Protein AF-A0A2D9CGX5-F1 (afdb_monomer_lite)

pLDDT: mean 92.87, std 6.61, range [54.16, 97.75]

Radius of gyration: 17.07 Å; chains: 1; bounding box: 37×19×49 Å

Sequence (77 aa):
MNIKDKAARFRNLSNDETFKEVVQEIKDQQSSVFLNSQSHIETIKDAHDIIKALNYIENHFNTVFTDEAIFDKKQKD

Structure (mmCIF, N/CA/C/O backbone):
data_AF-A0A2D9CGX5-F1
#
_entry.id   AF-A0A2D9CGX5-F1
#
loop_
_atom_site.group_PDB
_atom_site.id
_atom_site.type_symbol
_atom_site.label_atom_id
_atom_site.label_alt_id
_atom_site.label_comp_id
_atom_site.label_asym_id
_atom_site.label_entity_id
_atom_site.label_seq_id
_atom_site.pdbx_PDB_ins_code
_atom_site.Cartn_x
_atom_site.Cartn_y
_atom_site.Cartn_z
_atom_site.occupancy
_atom_s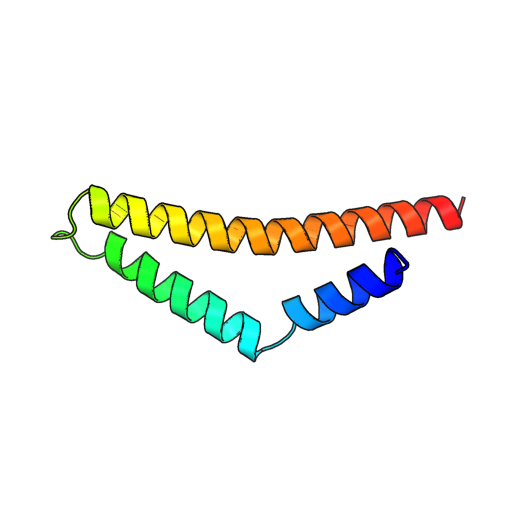ite.B_iso_or_equiv
_atom_site.auth_seq_id
_atom_site.auth_comp_id
_atom_site.auth_asym_id
_atom_site.auth_atom_id
_atom_site.pdbx_PDB_model_num
ATOM 1 N N . MET A 1 1 ? -14.400 14.281 13.169 1.00 68.38 1 MET A N 1
ATOM 2 C CA . MET A 1 1 ? -14.422 12.852 12.783 1.00 68.38 1 MET A CA 1
ATOM 3 C C . MET A 1 1 ? -13.845 12.059 13.945 1.00 68.38 1 MET A C 1
ATOM 5 O O . MET A 1 1 ? -12.785 12.452 14.419 1.00 68.38 1 MET A O 1
ATOM 9 N N . ASN A 1 2 ? -14.547 11.041 14.450 1.00 88.94 2 ASN A N 1
ATOM 10 C CA . ASN A 1 2 ? -14.063 10.223 15.570 1.00 88.94 2 ASN A CA 1
ATOM 11 C C . ASN A 1 2 ? -12.899 9.316 15.110 1.00 88.94 2 ASN A C 1
ATOM 13 O O . ASN A 1 2 ? -12.798 9.005 13.921 1.00 88.94 2 ASN A O 1
ATOM 17 N N . ILE A 1 3 ? -12.029 8.882 16.030 1.00 89.94 3 ILE A N 1
ATOM 18 C CA . ILE A 1 3 ? -10.926 7.953 15.737 1.00 89.94 3 ILE A CA 1
ATOM 19 C C . ILE A 1 3 ? -11.447 6.638 15.141 1.00 89.94 3 ILE A C 1
ATOM 21 O O . ILE A 1 3 ? -10.850 6.124 14.200 1.00 89.94 3 ILE A O 1
ATOM 25 N N . LYS A 1 4 ? -12.623 6.178 15.591 1.00 90.69 4 LYS A N 1
ATOM 26 C CA . LYS A 1 4 ? -13.315 4.999 15.045 1.00 90.69 4 LYS A CA 1
ATOM 27 C C . LYS A 1 4 ? -13.744 5.183 13.593 1.00 90.69 4 LYS A C 1
ATOM 29 O O . LYS A 1 4 ? -13.443 4.344 12.752 1.00 90.69 4 LYS A O 1
ATOM 34 N N . ASP A 1 5 ? -14.377 6.313 13.269 1.00 92.81 5 ASP A N 1
ATOM 35 C CA . ASP A 1 5 ? -14.797 6.609 11.892 1.00 92.81 5 ASP A CA 1
ATOM 36 C C . ASP A 1 5 ? -13.585 6.705 10.959 1.00 92.81 5 ASP A C 1
ATOM 38 O O . ASP A 1 5 ? -13.608 6.215 9.828 1.00 92.81 5 ASP A O 1
ATOM 42 N N . LYS A 1 6 ? -12.498 7.327 11.439 1.00 92.75 6 LYS A N 1
ATOM 43 C CA . LYS A 1 6 ? -11.242 7.436 10.693 1.00 92.75 6 LYS A CA 1
ATOM 44 C C . LYS A 1 6 ? -10.637 6.056 10.435 1.00 92.75 6 LYS A C 1
ATOM 46 O O . LYS A 1 6 ? -10.302 5.753 9.292 1.00 92.75 6 LYS A O 1
ATOM 51 N N . ALA A 1 7 ? -10.529 5.225 11.469 1.00 93.88 7 ALA A N 1
ATOM 52 C CA . ALA A 1 7 ? -9.971 3.884 11.365 1.00 93.88 7 ALA A CA 1
ATOM 53 C C . ALA A 1 7 ? -10.820 2.969 10.475 1.00 93.88 7 ALA A C 1
ATOM 55 O O . ALA A 1 7 ? -10.267 2.255 9.645 1.00 93.88 7 ALA A O 1
ATOM 56 N N . ALA A 1 8 ? -12.152 3.040 10.557 1.00 94.81 8 ALA A N 1
ATOM 57 C CA . ALA A 1 8 ? -13.051 2.302 9.670 1.00 94.81 8 ALA A CA 1
ATOM 58 C C . ALA A 1 8 ? -12.842 2.679 8.194 1.00 94.81 8 ALA A C 1
ATOM 60 O O . ALA A 1 8 ? -12.685 1.804 7.345 1.00 94.81 8 ALA A O 1
ATOM 61 N N . ARG A 1 9 ? -12.751 3.978 7.880 1.00 95.25 9 ARG A N 1
ATOM 62 C CA . ARG A 1 9 ? -12.459 4.436 6.511 1.00 95.25 9 ARG A CA 1
ATOM 63 C C . ARG A 1 9 ? -11.093 3.964 6.019 1.00 95.25 9 ARG A C 1
ATOM 65 O O . ARG A 1 9 ? -10.970 3.569 4.865 1.00 95.25 9 ARG A O 1
ATOM 72 N N . PHE A 1 10 ? -10.083 4.004 6.884 1.00 95.31 10 PHE A N 1
ATOM 73 C CA . PHE A 1 10 ? -8.726 3.587 6.536 1.00 95.31 10 PHE A CA 1
ATOM 74 C C . PHE A 1 10 ? -8.643 2.071 6.338 1.00 95.31 10 PHE A C 1
ATOM 76 O O . PHE A 1 10 ? -7.987 1.640 5.401 1.00 95.31 10 PHE A O 1
ATOM 83 N N . ARG A 1 11 ? -9.372 1.271 7.132 1.00 95.25 11 ARG A N 1
ATOM 84 C CA . ARG A 1 11 ? -9.522 -0.175 6.902 1.00 95.25 11 ARG A CA 1
ATOM 85 C C . ARG A 1 11 ? -10.196 -0.478 5.575 1.00 95.25 11 ARG A C 1
ATOM 87 O O . ARG A 1 11 ? -9.774 -1.396 4.886 1.00 95.25 11 ARG A O 1
ATOM 94 N N . ASN A 1 12 ? -11.244 0.268 5.227 1.00 96.19 12 ASN A N 1
ATOM 95 C CA . ASN A 1 12 ? -11.924 0.077 3.949 1.00 96.19 12 ASN A CA 1
ATOM 96 C C . ASN A 1 12 ? -10.960 0.340 2.792 1.00 96.19 12 ASN A C 1
ATOM 98 O O . ASN A 1 12 ? -10.834 -0.506 1.919 1.00 96.19 12 ASN A O 1
ATOM 102 N N . LEU A 1 13 ? -10.219 1.452 2.837 1.00 95.69 13 LEU A N 1
ATOM 103 C CA . LEU A 1 13 ? -9.226 1.771 1.811 1.00 95.69 13 LEU A CA 1
ATOM 104 C C . LEU A 1 13 ? -8.072 0.758 1.776 1.00 95.69 13 LEU A C 1
ATOM 106 O O . LEU A 1 13 ? -7.678 0.329 0.702 1.00 95.69 13 LEU A O 1
ATOM 110 N N . SER A 1 14 ? -7.550 0.333 2.930 1.00 94.25 14 SER A N 1
ATOM 111 C CA . SER A 1 14 ? -6.464 -0.653 2.982 1.00 94.25 14 SER A CA 1
ATOM 112 C C . SER A 1 14 ? -6.902 -2.045 2.532 1.00 94.25 14 SER A C 1
ATOM 114 O O . SER A 1 14 ? -6.055 -2.861 2.183 1.00 94.25 14 SER A O 1
ATOM 116 N N . ASN A 1 15 ? -8.203 -2.348 2.601 1.00 95.75 15 ASN A N 1
ATOM 117 C CA . ASN A 1 15 ? -8.769 -3.621 2.167 1.00 95.75 15 ASN A CA 1
ATOM 118 C C . ASN A 1 15 ? -9.271 -3.610 0.726 1.00 95.75 15 ASN A C 1
ATOM 120 O O . ASN A 1 15 ? -9.427 -4.699 0.173 1.00 95.75 15 ASN A O 1
ATOM 124 N N . ASP A 1 16 ? -9.483 -2.427 0.154 1.00 97.75 16 ASP A N 1
ATOM 125 C CA . ASP A 1 16 ? -9.927 -2.230 -1.218 1.00 97.75 16 ASP A CA 1
ATOM 126 C C . ASP A 1 16 ? -8.987 -2.934 -2.205 1.00 97.75 16 ASP A C 1
ATOM 128 O O . ASP A 1 16 ? -7.764 -2.775 -2.161 1.00 97.75 16 ASP A O 1
ATOM 132 N N . GLU A 1 17 ? -9.567 -3.768 -3.064 1.00 97.25 17 GLU A N 1
ATOM 133 C CA . GLU A 1 17 ? -8.812 -4.596 -4.005 1.00 97.25 17 GLU A CA 1
ATOM 134 C C . GLU A 1 17 ? -8.133 -3.747 -5.079 1.00 97.25 17 GLU A C 1
ATOM 136 O O . GLU A 1 17 ? -6.975 -4.000 -5.396 1.00 97.25 17 GLU A O 1
ATOM 141 N N . THR A 1 18 ? -8.798 -2.686 -5.549 1.00 97.38 18 THR A N 1
ATOM 142 C CA . THR A 1 18 ? -8.241 -1.776 -6.561 1.00 97.38 18 THR A CA 1
ATOM 143 C C . THR A 1 18 ? -7.053 -1.014 -5.985 1.00 97.38 18 THR A C 1
ATOM 145 O O . THR A 1 18 ? -6.018 -0.875 -6.630 1.00 97.38 18 THR A O 1
ATOM 148 N N . PHE A 1 19 ? -7.162 -0.540 -4.741 1.00 95.62 19 PHE A N 1
ATOM 149 C CA . PHE A 1 19 ? -6.048 0.113 -4.057 1.00 95.62 19 PHE A CA 1
ATOM 150 C C . PHE A 1 19 ? -4.843 -0.825 -3.918 1.00 95.62 19 PHE A C 1
ATOM 152 O O . PHE A 1 19 ? -3.717 -0.426 -4.216 1.00 95.62 19 PHE A O 1
ATOM 159 N N . LYS A 1 20 ? -5.070 -2.073 -3.488 1.00 96.69 20 LYS A N 1
ATOM 160 C CA . LYS A 1 20 ? -4.004 -3.077 -3.361 1.00 96.69 20 LYS A CA 1
ATOM 161 C C . LYS A 1 20 ? -3.354 -3.391 -4.702 1.00 96.69 20 LYS A C 1
ATOM 163 O O . LYS A 1 20 ? -2.130 -3.445 -4.760 1.00 96.69 20 LYS A O 1
ATOM 168 N N . GLU A 1 21 ? -4.156 -3.576 -5.746 1.00 97.56 21 GLU A N 1
ATOM 169 C CA . GLU A 1 21 ? -3.687 -3.835 -7.108 1.00 97.56 21 GLU A CA 1
ATOM 170 C C . GLU A 1 21 ? -2.780 -2.701 -7.585 1.00 97.56 21 GLU A C 1
ATOM 172 O O . GLU A 1 21 ? -1.618 -2.944 -7.893 1.00 97.56 21 GLU A O 1
ATOM 177 N N . VAL A 1 22 ? -3.238 -1.449 -7.500 1.00 97.00 22 VAL A N 1
ATOM 178 C CA . VAL A 1 22 ? -2.447 -0.276 -7.905 1.00 97.00 22 VAL A CA 1
ATOM 179 C C . VAL A 1 22 ? -1.135 -0.172 -7.121 1.00 97.00 22 VAL A C 1
ATOM 181 O O . VAL A 1 22 ? -0.076 0.070 -7.702 1.00 97.00 22 VAL A O 1
ATOM 184 N N . VAL A 1 23 ? -1.164 -0.352 -5.795 1.00 96.56 23 VAL A N 1
ATOM 185 C CA . VAL A 1 23 ? 0.059 -0.299 -4.975 1.00 96.56 23 VAL A CA 1
ATOM 186 C C . VAL A 1 23 ? 1.022 -1.425 -5.354 1.00 96.56 23 VAL A C 1
ATOM 188 O O . VAL A 1 23 ? 2.232 -1.189 -5.416 1.00 96.56 23 VAL A O 1
ATOM 191 N N . GLN A 1 24 ? 0.507 -2.626 -5.618 1.00 96.62 24 GLN A N 1
ATOM 192 C CA . GLN A 1 24 ? 1.318 -3.772 -6.010 1.00 96.62 24 GLN A CA 1
ATOM 193 C C . GLN A 1 24 ? 1.940 -3.573 -7.394 1.00 96.62 24 GLN A C 1
ATOM 195 O O . GLN A 1 24 ? 3.145 -3.755 -7.535 1.00 96.62 24 GLN A O 1
ATOM 200 N N . GLU A 1 25 ? 1.174 -3.108 -8.381 1.00 97.56 25 GLU A N 1
ATOM 201 C CA . GLU A 1 25 ? 1.680 -2.809 -9.723 1.00 97.56 25 GLU A CA 1
ATOM 202 C C . GLU A 1 25 ? 2.826 -1.794 -9.686 1.00 97.56 25 GLU A C 1
ATOM 204 O O . GLU A 1 25 ? 3.860 -1.989 -10.329 1.00 97.56 25 GLU A O 1
ATOM 209 N N . ILE A 1 26 ? 2.691 -0.729 -8.887 1.00 97.06 26 ILE A N 1
ATOM 210 C CA . ILE A 1 26 ? 3.760 0.263 -8.731 1.00 97.06 26 ILE A CA 1
ATOM 211 C C . ILE A 1 26 ? 4.980 -0.373 -8.048 1.00 97.06 26 ILE A C 1
ATOM 213 O O . ILE A 1 26 ? 6.107 -0.160 -8.501 1.00 97.06 26 ILE A O 1
ATOM 217 N N . LYS A 1 27 ? 4.786 -1.168 -6.982 1.00 96.06 27 LYS A N 1
ATOM 218 C CA . LYS A 1 27 ? 5.880 -1.890 -6.304 1.00 96.06 27 LYS A CA 1
ATOM 219 C C . LYS A 1 27 ? 6.616 -2.816 -7.272 1.00 96.06 27 LYS A C 1
ATOM 221 O O . LYS A 1 27 ? 7.846 -2.833 -7.248 1.00 96.06 27 LYS A O 1
ATOM 226 N N . ASP A 1 28 ? 5.903 -3.524 -8.139 1.00 96.69 28 ASP A N 1
ATOM 227 C CA . ASP A 1 28 ? 6.479 -4.445 -9.120 1.00 96.69 28 ASP A CA 1
ATOM 228 C C . ASP A 1 28 ? 7.270 -3.695 -10.198 1.00 96.69 28 ASP A C 1
ATOM 230 O O . ASP A 1 28 ? 8.411 -4.055 -10.503 1.00 96.69 28 ASP A O 1
ATOM 234 N N . GLN A 1 29 ? 6.721 -2.589 -10.712 1.00 95.50 29 GLN A N 1
ATOM 235 C CA . GLN A 1 29 ? 7.411 -1.713 -11.661 1.00 95.50 29 GLN A CA 1
ATOM 236 C C . GLN A 1 29 ? 8.722 -1.178 -11.084 1.00 95.50 29 GLN A C 1
ATOM 238 O O . GLN A 1 29 ? 9.768 -1.300 -11.721 1.00 95.50 29 GLN A O 1
ATOM 243 N N . GLN A 1 30 ? 8.699 -0.637 -9.863 1.00 95.75 30 GLN A N 1
ATOM 244 C CA . GLN A 1 30 ? 9.918 -0.138 -9.222 1.00 95.75 30 GLN A CA 1
ATOM 245 C C . GLN A 1 30 ? 10.881 -1.278 -8.883 1.00 95.75 30 GLN A C 1
ATOM 247 O O . GLN A 1 30 ? 12.093 -1.126 -9.015 1.00 95.75 30 GLN A O 1
ATOM 252 N N . SER A 1 31 ? 10.357 -2.449 -8.515 1.00 93.75 31 SER A N 1
ATOM 253 C CA . SER A 1 31 ? 11.179 -3.623 -8.221 1.00 93.75 31 SER A CA 1
ATOM 254 C C . SER A 1 31 ? 11.954 -4.108 -9.449 1.00 93.75 31 SER A C 1
ATOM 256 O O . SER A 1 31 ? 13.112 -4.514 -9.334 1.00 93.75 31 SER A O 1
ATOM 258 N N . SER A 1 32 ? 11.357 -3.993 -10.639 1.00 94.62 32 SER A N 1
ATOM 259 C CA . SER A 1 32 ? 12.014 -4.335 -11.906 1.00 94.62 32 SER A CA 1
ATOM 260 C C . SER A 1 32 ? 13.273 -3.497 -12.181 1.00 94.62 32 SER A C 1
ATOM 262 O O . SER A 1 32 ? 14.225 -3.999 -12.781 1.00 94.62 32 SER A O 1
ATOM 264 N N . VAL A 1 33 ? 13.335 -2.257 -11.675 1.00 93.50 33 VAL A N 1
ATOM 265 C CA . VAL A 1 33 ? 14.494 -1.363 -11.833 1.00 93.50 33 VAL A CA 1
ATOM 266 C C . VAL A 1 33 ? 15.732 -1.927 -11.134 1.00 93.50 33 VAL A C 1
ATOM 268 O O . VAL A 1 33 ? 16.829 -1.823 -11.685 1.00 93.50 33 VAL A O 1
ATOM 271 N N . PHE A 1 34 ? 15.574 -2.573 -9.971 1.00 89.00 34 PHE A N 1
ATOM 272 C CA . PHE A 1 34 ? 16.690 -3.212 -9.255 1.00 89.00 34 PHE A CA 1
ATOM 273 C C . PHE A 1 34 ? 17.188 -4.484 -9.942 1.00 89.00 34 PHE A C 1
ATOM 275 O O . PHE A 1 34 ? 18.348 -4.855 -9.777 1.00 89.00 34 PHE A O 1
ATOM 282 N N . LEU A 1 35 ? 16.315 -5.165 -10.688 1.00 89.81 3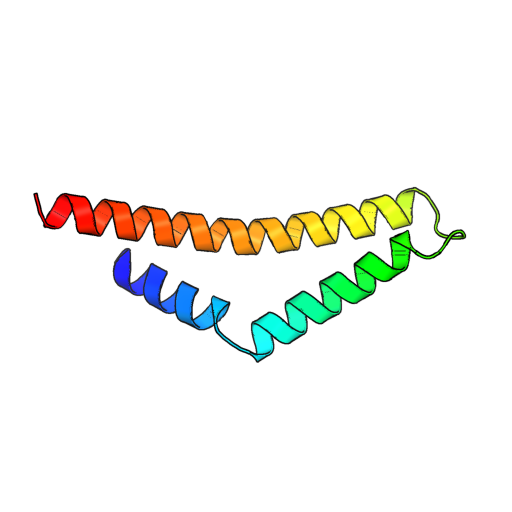5 LEU A N 1
ATOM 283 C CA . LEU A 1 35 ? 16.659 -6.387 -11.418 1.00 89.81 35 LEU A CA 1
ATOM 284 C C . LEU A 1 35 ? 17.362 -6.091 -12.748 1.00 89.81 35 LEU A C 1
ATOM 286 O O . LEU A 1 35 ? 18.019 -6.968 -13.308 1.00 89.81 35 LEU A O 1
ATOM 290 N N . ASN A 1 36 ? 17.251 -4.862 -13.252 1.00 91.44 36 ASN A N 1
ATOM 291 C CA . ASN A 1 36 ? 17.947 -4.437 -14.453 1.00 91.44 36 ASN A CA 1
ATOM 292 C C . ASN A 1 36 ? 19.380 -3.982 -14.125 1.00 91.44 36 ASN A C 1
ATOM 294 O O . ASN A 1 36 ? 19.607 -2.895 -13.598 1.00 91.44 36 ASN A O 1
ATOM 298 N N . SER A 1 37 ? 20.366 -4.794 -14.513 1.00 79.81 37 SER A N 1
ATOM 299 C CA . SER A 1 37 ? 21.794 -4.524 -14.294 1.00 79.81 37 SER A CA 1
ATOM 300 C C . SER A 1 37 ? 22.341 -3.317 -15.067 1.00 79.81 37 SER A C 1
ATOM 302 O O . SER A 1 37 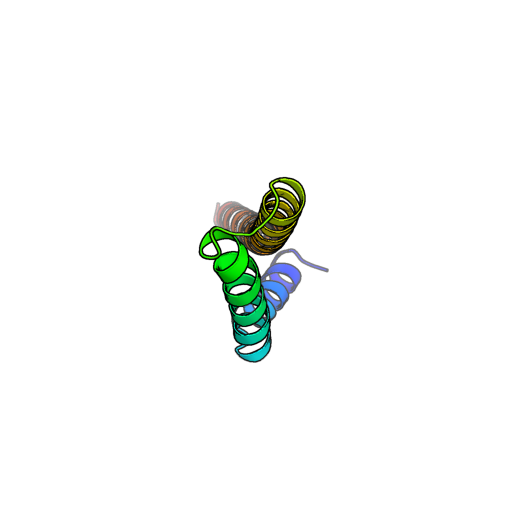? 23.484 -2.926 -14.847 1.00 79.81 37 SER A O 1
ATOM 304 N N . GLN A 1 38 ? 21.568 -2.758 -16.001 1.00 89.75 38 GLN A N 1
ATOM 305 C CA . GLN A 1 38 ? 21.920 -1.552 -16.757 1.00 89.75 38 GLN A CA 1
ATOM 306 C C . GLN A 1 38 ? 21.369 -0.269 -16.118 1.00 89.75 38 GLN A C 1
ATOM 308 O O . GLN A 1 38 ? 21.674 0.822 -16.596 1.00 89.75 38 GLN A O 1
ATOM 313 N N . SER A 1 39 ? 20.559 -0.377 -15.061 1.00 88.38 39 SER A N 1
ATOM 314 C CA . SER A 1 39 ? 20.001 0.786 -14.374 1.00 88.38 39 SER A CA 1
ATOM 315 C C . SER A 1 39 ? 21.103 1.649 -13.763 1.00 88.38 39 SER A C 1
ATOM 317 O O . SER A 1 39 ? 22.001 1.159 -13.075 1.00 88.38 39 SER A O 1
ATOM 319 N N . HIS A 1 40 ? 21.011 2.961 -13.971 1.00 92.19 40 HIS A N 1
ATOM 320 C CA . HIS A 1 40 ? 21.890 3.914 -13.306 1.00 92.19 40 HIS A CA 1
ATOM 321 C C . HIS A 1 40 ? 21.559 4.008 -11.812 1.00 92.19 40 HIS A C 1
ATOM 323 O O . HIS A 1 40 ? 20.418 3.809 -11.390 1.00 92.19 40 HIS A O 1
ATOM 329 N N . ILE A 1 41 ? 22.561 4.367 -11.006 1.00 91.62 41 ILE A N 1
ATOM 330 C CA . ILE A 1 41 ? 22.417 4.494 -9.549 1.00 91.62 41 ILE A CA 1
ATOM 331 C C . ILE A 1 41 ? 21.315 5.484 -9.144 1.00 91.62 41 ILE A C 1
ATOM 333 O O . ILE A 1 41 ? 20.612 5.254 -8.164 1.00 91.62 41 ILE A O 1
ATOM 337 N N . GLU A 1 42 ? 21.126 6.553 -9.918 1.00 92.94 42 GLU A N 1
AT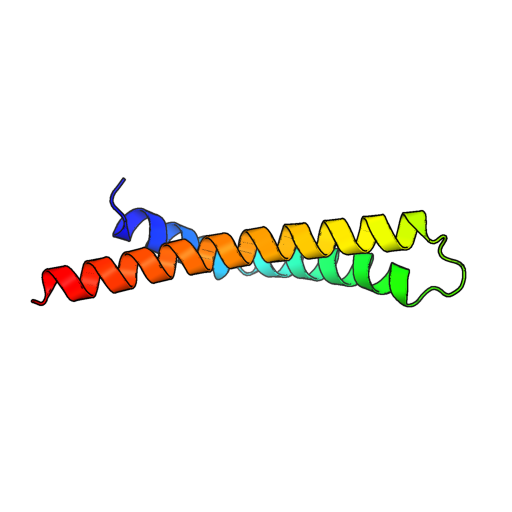OM 338 C CA . GLU A 1 42 ? 20.065 7.540 -9.694 1.00 92.94 42 GLU A CA 1
ATOM 339 C C . GLU A 1 42 ? 18.679 6.918 -9.899 1.00 92.94 42 GLU A C 1
ATOM 341 O O . GLU A 1 42 ? 17.824 7.031 -9.028 1.00 92.94 42 GLU A O 1
ATOM 346 N N . THR A 1 43 ? 18.491 6.148 -10.973 1.00 92.44 43 THR A N 1
ATOM 347 C CA . THR A 1 43 ? 17.233 5.437 -11.254 1.00 92.44 43 THR A CA 1
ATOM 348 C C . THR A 1 43 ? 16.904 4.411 -10.168 1.00 92.44 43 THR A C 1
ATOM 350 O O . THR A 1 43 ? 15.755 4.285 -9.750 1.00 92.44 43 THR A O 1
ATOM 353 N N . ILE A 1 44 ? 17.919 3.704 -9.665 1.00 93.38 44 ILE A N 1
ATOM 354 C CA . ILE A 1 44 ? 17.785 2.767 -8.541 1.00 93.38 44 ILE A CA 1
ATOM 355 C C . ILE A 1 44 ? 17.351 3.502 -7.267 1.00 93.38 44 ILE A C 1
ATOM 357 O O . ILE A 1 44 ? 16.475 3.029 -6.540 1.00 93.38 44 ILE A O 1
ATOM 361 N N . LYS A 1 45 ? 17.951 4.665 -6.989 1.00 95.25 45 LYS A N 1
ATOM 362 C CA . LYS A 1 45 ? 17.597 5.489 -5.831 1.00 95.25 45 LYS A CA 1
ATOM 363 C C . LYS A 1 45 ? 16.154 5.989 -5.928 1.00 95.25 45 LYS A C 1
ATOM 365 O O . LYS A 1 45 ? 15.4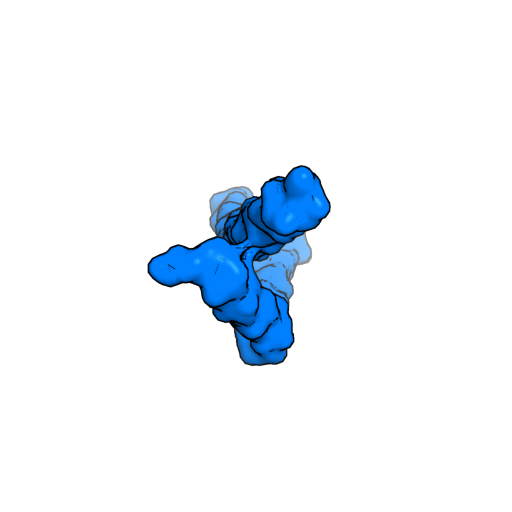28 5.898 -4.943 1.00 95.25 45 LYS A O 1
ATOM 370 N N . ASP A 1 46 ? 15.730 6.464 -7.093 1.00 95.56 46 ASP A N 1
ATOM 371 C CA . ASP A 1 46 ? 14.368 6.962 -7.295 1.00 95.56 46 ASP A CA 1
ATOM 372 C C . ASP A 1 46 ? 13.329 5.846 -7.115 1.00 95.56 46 ASP A C 1
ATOM 374 O O . ASP A 1 46 ? 12.344 6.025 -6.394 1.00 95.56 46 ASP A O 1
ATOM 378 N N . ALA A 1 47 ? 13.590 4.656 -7.668 1.00 95.44 47 ALA A N 1
ATOM 379 C CA . ALA A 1 47 ? 12.750 3.477 -7.458 1.00 95.44 47 ALA A CA 1
ATOM 380 C C . ALA A 1 47 ? 12.642 3.108 -5.966 1.00 95.44 47 ALA A C 1
ATOM 382 O O . ALA A 1 47 ? 11.555 2.819 -5.457 1.00 95.44 47 ALA A O 1
ATOM 383 N N . HIS A 1 48 ? 13.758 3.170 -5.236 1.00 96.06 48 HIS A N 1
ATOM 384 C CA . HIS A 1 48 ? 13.779 2.933 -3.794 1.00 96.06 48 HIS A CA 1
ATOM 385 C C . HIS A 1 48 ? 12.972 3.985 -3.019 1.00 96.06 48 HIS A C 1
ATOM 387 O O . HIS A 1 48 ? 12.205 3.632 -2.120 1.00 96.06 48 HIS A O 1
ATOM 393 N N . ASP A 1 49 ? 13.106 5.265 -3.369 1.00 97.38 49 ASP A N 1
ATOM 394 C CA . ASP A 1 49 ? 12.379 6.358 -2.721 1.00 97.38 49 ASP A CA 1
ATOM 395 C C . ASP A 1 49 ? 10.859 6.231 -2.937 1.00 97.38 49 ASP A C 1
ATOM 397 O O . ASP A 1 49 ? 10.086 6.452 -1.999 1.00 97.38 49 ASP A O 1
ATOM 401 N N . ILE A 1 50 ? 10.419 5.773 -4.116 1.00 97.12 50 ILE A N 1
ATOM 402 C CA . ILE A 1 50 ? 9.006 5.473 -4.398 1.00 97.12 50 ILE A CA 1
ATOM 403 C C . ILE A 1 50 ? 8.500 4.317 -3.527 1.00 97.12 50 ILE A C 1
ATOM 405 O O . ILE A 1 50 ? 7.470 4.456 -2.866 1.00 97.12 50 ILE A O 1
ATOM 409 N N . ILE A 1 51 ? 9.221 3.191 -3.462 1.00 96.25 51 ILE A N 1
ATOM 410 C CA . ILE A 1 51 ? 8.828 2.058 -2.603 1.00 96.25 51 ILE A CA 1
ATOM 411 C C . ILE A 1 51 ? 8.745 2.496 -1.139 1.00 96.25 51 ILE A C 1
ATOM 413 O O . ILE A 1 51 ? 7.797 2.152 -0.428 1.00 96.25 51 ILE A O 1
ATOM 417 N N . LYS A 1 52 ? 9.708 3.304 -0.685 1.00 97.25 52 LYS A N 1
ATOM 418 C CA . LYS A 1 52 ? 9.699 3.867 0.664 1.00 97.25 52 LYS A CA 1
ATOM 419 C C . LYS A 1 52 ? 8.453 4.725 0.898 1.00 97.25 52 LYS A C 1
ATOM 421 O O . LYS A 1 52 ? 7.834 4.601 1.953 1.00 97.25 52 LYS A O 1
ATOM 426 N N . ALA A 1 53 ? 8.059 5.555 -0.069 1.00 97.62 53 ALA A N 1
ATOM 427 C CA . ALA A 1 53 ? 6.843 6.363 0.006 1.00 97.62 53 ALA A CA 1
ATOM 428 C C . ALA A 1 53 ? 5.572 5.502 0.108 1.00 97.62 53 ALA A C 1
ATOM 430 O O . ALA A 1 53 ? 4.721 5.782 0.953 1.00 97.62 53 ALA A O 1
ATOM 431 N N . LEU A 1 54 ? 5.466 4.419 -0.668 1.00 96.31 54 LEU A N 1
ATOM 432 C CA . LEU A 1 54 ? 4.341 3.479 -0.563 1.00 96.31 54 LEU A CA 1
ATOM 433 C C . LEU A 1 54 ? 4.274 2.826 0.824 1.00 96.31 54 LEU A C 1
ATOM 435 O O . LEU A 1 54 ? 3.214 2.794 1.447 1.00 96.31 54 LEU A O 1
ATOM 439 N N . ASN A 1 55 ? 5.416 2.398 1.364 1.00 95.25 55 ASN A N 1
ATOM 440 C CA . ASN A 1 55 ? 5.480 1.839 2.716 1.00 95.25 55 ASN A CA 1
ATOM 441 C C . ASN A 1 55 ? 5.118 2.878 3.794 1.00 95.25 55 ASN A C 1
ATOM 443 O O . ASN A 1 55 ? 4.536 2.530 4.821 1.00 95.25 55 ASN A O 1
ATOM 447 N N . TYR A 1 56 ? 5.423 4.164 3.583 1.00 97.00 56 TYR A N 1
ATOM 448 C CA . TYR A 1 56 ? 4.972 5.228 4.485 1.00 97.00 56 TYR A CA 1
ATOM 449 C C . TYR A 1 56 ? 3.446 5.365 4.516 1.00 97.00 56 TYR A C 1
ATOM 451 O O . TYR A 1 56 ? 2.895 5.615 5.589 1.00 97.00 56 TYR A O 1
ATOM 459 N N . ILE A 1 57 ? 2.761 5.175 3.384 1.00 95.12 57 ILE A N 1
ATOM 460 C CA . ILE A 1 57 ? 1.291 5.188 3.327 1.00 95.12 57 ILE A CA 1
ATOM 461 C C . ILE A 1 57 ? 0.723 4.035 4.164 1.00 95.12 57 ILE A C 1
ATOM 463 O O . ILE A 1 57 ? -0.124 4.262 5.028 1.00 95.12 57 ILE A O 1
ATOM 467 N N . GLU A 1 58 ? 1.236 2.817 3.976 1.00 93.44 58 GLU A N 1
ATOM 468 C CA . GLU A 1 58 ? 0.813 1.637 4.747 1.00 93.44 58 GLU A CA 1
ATOM 469 C C . GLU A 1 58 ? 1.078 1.817 6.252 1.00 93.44 58 GLU A C 1
ATOM 471 O O . GLU A 1 58 ? 0.212 1.550 7.089 1.00 93.44 58 GLU A O 1
ATOM 476 N N . ASN A 1 59 ? 2.241 2.364 6.615 1.00 95.38 59 ASN A N 1
ATOM 477 C CA . ASN A 1 59 ? 2.566 2.681 8.004 1.00 95.38 59 ASN A CA 1
ATOM 478 C C . ASN A 1 59 ? 1.615 3.720 8.606 1.00 95.38 59 ASN A C 1
ATOM 480 O O . ASN A 1 59 ? 1.246 3.601 9.775 1.00 95.38 59 ASN A O 1
ATOM 484 N N . HIS A 1 60 ? 1.171 4.705 7.821 1.00 95.75 60 HIS A N 1
ATOM 485 C CA . HIS A 1 60 ? 0.192 5.681 8.287 1.00 95.75 60 HIS A CA 1
ATOM 486 C C . HIS A 1 60 ? -1.151 5.025 8.642 1.00 95.75 60 HIS A C 1
ATOM 488 O O . HIS A 1 60 ? -1.774 5.406 9.637 1.00 95.75 60 HIS A O 1
ATOM 494 N N . PHE A 1 61 ? -1.581 4.007 7.889 1.00 93.50 61 PHE A N 1
ATOM 495 C CA . PHE A 1 61 ? -2.769 3.223 8.239 1.00 93.50 61 PHE A CA 1
ATOM 496 C C . PHE A 1 61 ? -2.585 2.493 9.571 1.00 93.50 61 PHE A C 1
ATOM 498 O O . PHE A 1 61 ? -3.436 2.605 10.456 1.00 93.50 61 PHE A O 1
ATOM 505 N N . ASN A 1 62 ? -1.437 1.839 9.758 1.00 93.38 62 ASN A N 1
ATOM 506 C CA . ASN A 1 62 ? -1.115 1.120 10.992 1.00 93.38 62 ASN A CA 1
ATOM 507 C C . ASN A 1 62 ? -1.096 2.029 12.228 1.00 93.38 62 ASN A C 1
ATOM 509 O O . ASN A 1 62 ? -1.571 1.628 13.293 1.00 93.38 62 ASN A O 1
ATOM 513 N N . THR A 1 63 ? -0.603 3.265 12.099 1.00 95.12 63 THR A N 1
ATOM 514 C CA . THR A 1 63 ? -0.674 4.256 13.184 1.00 95.12 63 THR A CA 1
ATOM 515 C C . THR A 1 63 ? -2.122 4.532 13.583 1.00 95.12 63 THR A C 1
ATOM 517 O O . THR A 1 63 ? -2.452 4.458 14.762 1.00 95.12 63 THR A O 1
ATOM 520 N N . VAL A 1 64 ? -3.014 4.759 12.614 1.00 94.31 64 VAL A N 1
ATOM 521 C CA . VAL A 1 64 ? -4.435 5.019 12.899 1.00 94.31 64 VAL A CA 1
ATOM 522 C C . VAL A 1 64 ? -5.116 3.816 13.558 1.00 94.31 64 VAL A C 1
ATOM 524 O O . VAL A 1 64 ? -5.912 3.997 14.479 1.00 94.31 64 VAL A O 1
ATOM 527 N N . PHE A 1 65 ? -4.796 2.592 13.132 1.00 94.62 65 PHE A N 1
ATOM 528 C CA . PHE A 1 65 ? -5.329 1.378 13.762 1.00 94.62 65 PH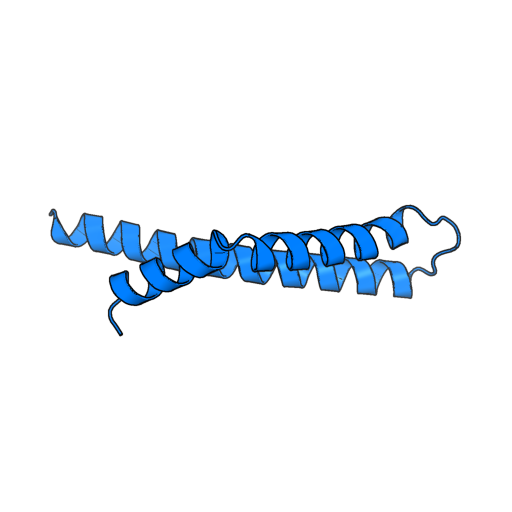E A CA 1
ATOM 529 C C . PHE A 1 65 ? -4.824 1.205 15.198 1.00 94.62 65 PHE A C 1
ATOM 531 O O . PHE A 1 65 ? -5.578 0.788 16.077 1.00 94.62 65 PHE A O 1
ATOM 538 N N . THR A 1 66 ? -3.565 1.565 15.449 1.00 94.06 66 THR A N 1
ATOM 539 C CA . THR A 1 66 ? -2.974 1.543 16.792 1.00 94.06 66 THR A CA 1
ATOM 540 C C . THR A 1 66 ? -3.652 2.562 17.705 1.00 94.06 66 THR A C 1
ATOM 542 O O . THR A 1 66 ? -4.026 2.225 18.828 1.00 94.06 66 THR A O 1
ATOM 545 N N . ASP A 1 67 ? -3.874 3.784 17.219 1.00 93.00 67 ASP A N 1
ATOM 546 C CA . ASP A 1 67 ? -4.554 4.842 17.972 1.00 93.00 67 ASP A CA 1
ATOM 547 C C . ASP A 1 67 ? -5.984 4.439 18.362 1.00 93.00 67 ASP A C 1
ATOM 549 O O . ASP A 1 67 ? -6.413 4.663 19.497 1.00 93.00 67 ASP A O 1
ATOM 553 N N . GLU A 1 68 ? -6.720 3.801 17.447 1.00 93.44 68 GLU A N 1
ATOM 554 C CA . GLU A 1 68 ? -8.051 3.267 17.738 1.00 93.44 68 GLU A CA 1
ATOM 555 C C . GLU A 1 68 ? -8.001 2.137 18.776 1.00 93.44 68 GLU A C 1
ATOM 557 O O . GLU A 1 68 ? -8.793 2.147 19.717 1.00 93.44 68 GLU A O 1
ATOM 562 N N . ALA A 1 69 ? -7.052 1.202 18.668 1.00 92.88 69 ALA A N 1
ATOM 563 C CA . ALA A 1 69 ? -6.902 0.120 19.642 1.00 92.88 69 ALA A CA 1
ATOM 564 C C . ALA A 1 69 ? -6.589 0.653 21.054 1.00 92.88 69 ALA A C 1
ATOM 566 O O . ALA A 1 69 ? -7.123 0.155 22.049 1.00 92.88 69 ALA A O 1
ATOM 567 N N . ILE A 1 70 ? -5.760 1.699 21.153 1.00 93.19 70 ILE A N 1
ATOM 568 C CA . ILE A 1 70 ? -5.479 2.394 22.417 1.00 93.19 70 ILE A CA 1
ATOM 569 C C . ILE A 1 70 ? -6.746 3.072 22.951 1.00 93.19 70 ILE A C 1
ATOM 571 O O . ILE A 1 70 ? -7.022 2.988 24.150 1.00 93.19 70 ILE A O 1
ATOM 575 N N . PHE A 1 71 ? -7.517 3.737 22.087 1.00 92.06 71 PHE A N 1
ATOM 576 C CA . PHE A 1 71 ? -8.783 4.362 22.469 1.00 92.06 71 PHE A CA 1
ATOM 577 C C . PHE A 1 71 ? -9.788 3.332 23.003 1.00 92.06 71 PHE A C 1
ATOM 579 O O . PHE A 1 71 ? -10.383 3.553 24.056 1.00 92.06 71 PHE A O 1
ATOM 586 N N . ASP A 1 72 ? -9.932 2.190 22.330 1.00 90.50 72 ASP A N 1
ATOM 587 C CA . ASP A 1 72 ? -10.817 1.104 22.754 1.00 90.50 72 ASP A CA 1
ATOM 588 C C . ASP A 1 72 ? -10.407 0.494 24.093 1.00 90.50 72 ASP A C 1
ATOM 590 O O . ASP A 1 72 ? -11.274 0.122 24.883 1.00 90.50 72 ASP A O 1
ATOM 594 N N . LYS A 1 73 ? -9.102 0.407 24.374 1.00 91.50 73 LYS A N 1
ATOM 595 C CA . LYS A 1 73 ? -8.606 -0.043 25.678 1.00 91.50 73 LYS A CA 1
ATOM 596 C C . LYS A 1 73 ? -8.983 0.944 26.787 1.00 91.50 73 LYS A C 1
ATOM 598 O O . LYS A 1 73 ? -9.560 0.534 27.782 1.00 91.50 73 LYS A O 1
ATOM 603 N N . LYS A 1 74 ? -8.753 2.244 26.569 1.00 89.38 74 LYS A N 1
ATOM 604 C CA . LYS A 1 74 ? -9.072 3.308 27.540 1.00 89.38 74 LYS A CA 1
ATOM 605 C C . LYS A 1 74 ? -10.563 3.468 27.847 1.00 89.38 74 LYS A C 1
ATOM 607 O O . LYS A 1 74 ? -10.891 4.049 28.865 1.00 89.38 74 LYS A O 1
ATOM 612 N N . GLN A 1 75 ? -11.447 3.044 26.945 1.00 84.25 75 GLN A N 1
ATOM 613 C CA . GLN A 1 75 ? -12.904 3.094 27.143 1.00 84.25 75 GLN A CA 1
ATOM 614 C C . GLN A 1 75 ? -13.453 1.858 27.873 1.00 84.25 75 GLN A C 1
ATOM 616 O O . GLN A 1 75 ? -14.623 1.842 28.248 1.00 84.25 75 GLN A O 1
ATOM 621 N N . LYS A 1 76 ? -12.649 0.795 27.994 1.00 71.88 76 LYS A N 1
ATOM 622 C CA . LYS A 1 76 ? -13.007 -0.436 28.714 1.00 71.88 76 LYS A CA 1
ATOM 623 C C . LYS A 1 76 ? -12.520 -0.438 30.166 1.00 71.88 76 LYS A C 1
ATOM 625 O O . LYS A 1 76 ? -13.050 -1.227 30.945 1.00 71.88 76 LYS A O 1
ATOM 630 N N . ASP A 1 77 ? -11.530 0.398 30.475 1.00 54.16 77 ASP A N 1
ATOM 631 C CA . ASP A 1 77 ? -11.028 0.690 31.824 1.00 54.16 77 ASP A CA 1
ATOM 632 C C . ASP A 1 77 ? -11.880 1.785 32.495 1.00 54.16 77 ASP A C 1
ATOM 634 O O . ASP A 1 77 ? -12.085 1.699 33.727 1.00 54.16 77 ASP A O 1
#

Secondary structure (DSSP, 8-state):
--HHHHHHHHHHHHH-HHHHHHHHHHHHHHHHHHH-TT--HHHHHHHHHHHHHHHHHHHHHHHHHHHHHHHHHHTT-

Foldseek 3Di:
DDLVVVLVVLVCLVVDPVNVVVLVVLLVVLVVLVVDPPRDPVSVVVSVVVNVVSVVSVVVSVVSVVVVVVVVVVVVD